Protein AF-A0ABD2LLA1-F1 (afdb_monomer_lite)

pLDDT: mean 75.64, std 18.79, range [30.11, 96.19]

Foldseek 3Di:
DLVVLVCVLCVLVVVLVDDPLLVVLLVLLLVLCDDDPPDDPVRNVVSVVSNVVSLVVNLVVLCVVPNNPVSVVSSVSSVVSSVVVNVSVVVVPVVDPDPPPPPDDD

Structure (mmCIF, N/CA/C/O backbone):
data_AF-A0ABD2LLA1-F1
#
_entry.id   AF-A0ABD2LLA1-F1
#
loop_
_atom_site.group_PDB
_atom_site.id
_atom_site.type_symbol
_atom_site.label_atom_id
_atom_site.label_alt_id
_atom_site.label_comp_id
_atom_site.label_asym_id
_atom_site.label_entity_id
_atom_site.label_seq_id
_atom_site.pdbx_PDB_ins_code
_atom_site.Cartn_x
_atom_site.Cartn_y
_atom_site.Cartn_z
_atom_site.occupancy
_atom_site.B_iso_or_equiv
_atom_site.auth_seq_id
_atom_site.auth_comp_id
_atom_site.auth_asym_id
_atom_site.auth_atom_id
_atom_site.pdbx_PDB_model_num
ATOM 1 N N . MET A 1 1 ? -25.338 -4.912 -12.331 1.00 45.41 1 MET A N 1
ATOM 2 C CA . MET A 1 1 ? -24.922 -3.482 -12.388 1.00 45.41 1 MET A CA 1
ATOM 3 C C . MET A 1 1 ? -23.690 -3.181 -11.518 1.00 45.41 1 MET A C 1
ATOM 5 O O . MET A 1 1 ? -22.983 -2.236 -11.845 1.00 45.41 1 MET A O 1
ATOM 9 N N . GLY A 1 2 ? -23.388 -3.982 -10.481 1.00 48.94 2 GLY A N 1
ATOM 10 C CA . GLY A 1 2 ? -22.156 -3.871 -9.675 1.00 48.94 2 GLY A CA 1
ATOM 11 C C . GLY A 1 2 ? -20.855 -4.155 -10.440 1.00 48.94 2 GLY A C 1
ATOM 12 O O . GLY A 1 2 ? -19.885 -3.422 -10.262 1.00 48.94 2 GLY A O 1
ATOM 13 N N . ASP A 1 3 ? -20.866 -5.100 -11.389 1.00 55.16 3 ASP A N 1
ATOM 14 C CA . ASP A 1 3 ? -19.669 -5.455 -12.174 1.00 55.16 3 ASP A CA 1
ATOM 15 C C . ASP A 1 3 ? -19.058 -4.275 -12.936 1.00 55.16 3 ASP A C 1
ATOM 17 O O . ASP A 1 3 ? -17.843 -4.130 -12.993 1.00 55.16 3 ASP A O 1
ATOM 21 N N . ARG A 1 4 ? -19.880 -3.361 -13.472 1.00 55.56 4 ARG A N 1
ATOM 22 C CA . ARG A 1 4 ? -19.371 -2.208 -14.238 1.00 55.56 4 ARG A CA 1
ATOM 23 C C . ARG A 1 4 ? -18.660 -1.173 -13.362 1.00 55.56 4 ARG A C 1
ATOM 25 O O . ARG A 1 4 ? -17.794 -0.464 -13.869 1.00 55.56 4 ARG A O 1
ATOM 32 N N . LEU A 1 5 ? -19.028 -1.061 -12.085 1.00 56.81 5 LEU A N 1
ATOM 33 C CA . LEU A 1 5 ? -18.389 -0.139 -11.138 1.00 56.81 5 LEU A CA 1
ATOM 34 C C . LEU A 1 5 ? -17.064 -0.715 -10.632 1.00 56.81 5 LEU A C 1
ATOM 36 O O . LEU A 1 5 ? -16.062 -0.005 -10.628 1.00 56.81 5 LEU A O 1
ATOM 40 N N . LEU A 1 6 ? -17.039 -2.016 -10.322 1.00 57.47 6 LEU A N 1
ATOM 41 C CA . LEU A 1 6 ? -15.809 -2.740 -9.993 1.00 57.47 6 LEU A CA 1
ATOM 42 C C . LEU A 1 6 ? -14.820 -2.713 -11.161 1.00 57.47 6 LEU A C 1
ATOM 44 O O . LEU A 1 6 ? -13.660 -2.360 -10.967 1.00 57.47 6 LEU A O 1
ATOM 48 N N . CYS A 1 7 ? -15.279 -2.964 -12.393 1.00 60.31 7 CYS A N 1
ATOM 49 C CA . CYS A 1 7 ? -14.428 -2.852 -13.576 1.00 60.31 7 CYS A CA 1
ATOM 50 C C . CYS A 1 7 ? -13.801 -1.459 -13.709 1.00 60.31 7 CYS A C 1
ATOM 52 O O . CYS A 1 7 ? -12.620 -1.372 -14.020 1.00 60.31 7 CYS A O 1
ATOM 54 N N . LYS A 1 8 ? -14.544 -0.375 -13.444 1.00 63.88 8 LYS A N 1
ATOM 55 C CA . LYS A 1 8 ? -14.005 0.995 -13.521 1.00 63.88 8 LYS A CA 1
ATOM 56 C C . LYS A 1 8 ? -12.990 1.308 -12.422 1.00 63.88 8 LYS A C 1
ATOM 58 O O . LYS A 1 8 ? -12.014 1.991 -12.705 1.00 63.88 8 LYS A O 1
ATOM 63 N N . ALA A 1 9 ? -13.203 0.816 -11.204 1.00 64.56 9 ALA A N 1
ATOM 64 C CA . ALA A 1 9 ? -12.292 1.050 -10.085 1.00 64.56 9 ALA A CA 1
ATOM 65 C C . ALA A 1 9 ? -11.010 0.208 -10.166 1.00 64.56 9 ALA A C 1
ATOM 67 O O . ALA A 1 9 ? -9.956 0.650 -9.723 1.00 64.56 9 ALA A O 1
ATOM 68 N N . VAL A 1 10 ? -11.084 -0.984 -10.767 1.00 66.62 10 VAL A N 1
ATOM 69 C CA . VAL A 1 10 ? -9.937 -1.895 -10.914 1.00 66.62 10 VAL A CA 1
ATOM 70 C C . VAL A 1 10 ? -9.148 -1.631 -12.206 1.00 66.62 10 VAL A C 1
ATOM 72 O O . VAL A 1 10 ? -7.955 -1.916 -12.277 1.00 66.62 10 VAL A O 1
ATOM 75 N N . GLN A 1 11 ? -9.770 -1.031 -13.230 1.00 70.75 11 GLN A N 1
ATOM 76 C CA . GLN A 1 11 ? -9.120 -0.734 -14.515 1.00 70.75 11 GLN A CA 1
ATOM 77 C C . GLN A 1 11 ? -7.795 0.047 -14.397 1.00 70.75 11 GLN A C 1
ATOM 79 O O . GLN A 1 11 ? -6.876 -0.285 -15.148 1.00 70.75 11 GLN A O 1
ATOM 84 N N . PRO A 1 12 ? -7.640 1.043 -13.504 1.00 72.81 12 PRO A N 1
ATOM 85 C CA . PRO A 1 12 ? -6.366 1.734 -13.328 1.00 72.81 12 PRO A CA 1
ATOM 86 C C . PRO A 1 12 ? -5.244 0.811 -12.832 1.00 72.81 12 PRO A C 1
ATOM 88 O O . PRO A 1 12 ? -4.140 0.867 -13.365 1.00 72.81 12 PRO A O 1
ATOM 91 N N . PHE A 1 13 ? -5.535 -0.121 -11.919 1.00 71.25 13 PHE A N 1
ATOM 92 C CA . PHE A 1 13 ? -4.551 -1.103 -11.444 1.00 71.25 13 PHE A CA 1
ATOM 93 C C . PHE A 1 13 ? -4.069 -2.028 -12.571 1.00 71.25 13 PHE A C 1
ATOM 95 O O . PHE A 1 13 ? -2.880 -2.326 -12.661 1.00 71.25 13 PHE A O 1
ATOM 102 N N . ASN A 1 14 ? -4.958 -2.404 -13.498 1.00 72.06 14 ASN A N 1
ATOM 103 C CA . ASN A 1 14 ? -4.586 -3.199 -14.676 1.00 72.06 14 ASN A CA 1
ATOM 104 C C . ASN A 1 14 ? -3.661 -2.441 -15.645 1.00 72.06 14 ASN A C 1
ATOM 106 O O . ASN A 1 14 ? -2.893 -3.065 -16.377 1.00 72.06 14 ASN A O 1
ATOM 110 N N . ARG A 1 15 ? -3.727 -1.103 -15.675 1.00 77.44 15 ARG A N 1
ATOM 111 C CA . ARG A 1 15 ? -2.850 -0.274 -16.520 1.00 77.44 15 ARG A CA 1
ATOM 112 C C . ARG A 1 15 ? -1.440 -0.170 -15.952 1.00 77.44 15 ARG A C 1
ATOM 114 O O . ARG A 1 15 ? -0.495 -0.118 -16.731 1.00 77.44 15 ARG A O 1
ATOM 121 N N . LEU A 1 16 ? -1.314 -0.197 -14.626 1.00 76.56 16 LEU A N 1
ATOM 122 C CA . LEU A 1 16 ? -0.038 -0.074 -13.921 1.00 76.56 16 LEU A CA 1
ATOM 123 C C . LEU A 1 16 ? 0.835 -1.333 -13.985 1.00 76.56 16 LEU A C 1
ATOM 125 O O . LEU A 1 16 ? 2.000 -1.257 -13.620 1.00 76.56 16 LEU A O 1
ATOM 129 N N . ARG A 1 17 ? 0.303 -2.460 -14.489 1.00 81.50 17 ARG A N 1
ATOM 130 C CA . ARG A 1 17 ? 1.039 -3.729 -14.680 1.00 81.50 17 ARG A CA 1
ATOM 131 C C . ARG A 1 17 ? 1.880 -4.118 -13.459 1.00 81.50 17 ARG A C 1
ATOM 133 O O . ARG A 1 17 ? 3.043 -4.484 -13.594 1.00 81.50 17 ARG A O 1
ATOM 140 N N . LEU A 1 18 ? 1.263 -4.023 -12.286 1.00 84.81 18 LEU A N 1
ATOM 141 C CA . LEU A 1 18 ? 1.923 -4.311 -11.020 1.00 84.81 18 LEU A CA 1
ATOM 142 C C . LEU A 1 18 ? 2.439 -5.747 -10.982 1.00 84.81 18 LEU A C 1
ATOM 144 O O . LEU A 1 18 ? 1.762 -6.672 -11.445 1.00 84.81 18 LEU A O 1
ATOM 148 N N . SER A 1 19 ? 3.609 -5.928 -10.376 1.00 89.00 19 SER A N 1
ATOM 149 C CA . SER A 1 19 ? 4.068 -7.251 -9.967 1.00 89.00 19 SER A CA 1
ATOM 150 C C . SER A 1 19 ? 3.134 -7.839 -8.906 1.00 89.00 19 SER A C 1
ATOM 152 O O . SER A 1 19 ? 2.336 -7.139 -8.271 1.00 89.00 19 SER A O 1
ATOM 154 N N . THR A 1 20 ? 3.229 -9.150 -8.693 1.00 89.38 20 THR A N 1
ATOM 155 C CA . THR A 1 20 ? 2.452 -9.828 -7.649 1.00 89.38 20 THR A CA 1
ATOM 156 C C . THR A 1 20 ? 2.744 -9.221 -6.276 1.00 89.38 20 THR A C 1
ATOM 158 O O . THR A 1 20 ? 1.829 -8.991 -5.487 1.00 89.38 20 THR A O 1
ATOM 161 N N . GLU A 1 21 ? 4.010 -8.916 -6.002 1.00 92.69 21 GLU A N 1
ATOM 162 C CA . GLU A 1 21 ? 4.476 -8.322 -4.756 1.00 92.69 21 GLU A CA 1
ATOM 163 C C . GLU A 1 21 ? 3.904 -6.915 -4.555 1.00 92.69 21 GLU A C 1
ATOM 165 O O . GLU A 1 21 ? 3.380 -6.605 -3.484 1.00 92.69 21 GLU A O 1
ATOM 170 N N . GLU A 1 22 ? 3.954 -6.076 -5.593 1.00 90.12 22 GLU A N 1
ATOM 171 C CA . GLU A 1 22 ? 3.386 -4.724 -5.576 1.00 90.12 22 GLU A CA 1
ATOM 172 C C . GLU A 1 22 ? 1.874 -4.769 -5.335 1.00 90.12 22 GLU A C 1
ATOM 174 O O . GLU A 1 22 ? 1.350 -4.044 -4.487 1.00 90.12 22 GLU A O 1
ATOM 179 N N . PHE A 1 23 ? 1.168 -5.672 -6.017 1.00 88.75 23 PHE A N 1
ATOM 180 C CA . PHE A 1 23 ? -0.272 -5.841 -5.861 1.00 88.75 23 PHE A CA 1
ATOM 181 C C . PHE A 1 23 ? -0.669 -6.281 -4.444 1.00 88.75 23 PHE A C 1
ATOM 183 O O . PHE A 1 23 ? -1.628 -5.754 -3.871 1.00 88.75 23 PHE A O 1
ATOM 190 N N . VAL A 1 24 ? 0.064 -7.228 -3.852 1.00 91.50 24 VAL A N 1
ATOM 191 C CA . VAL A 1 24 ? -0.189 -7.691 -2.479 1.00 91.50 24 VAL A CA 1
ATOM 192 C C . VAL A 1 24 ? 0.035 -6.563 -1.471 1.00 91.50 24 VAL A C 1
ATOM 194 O O . VAL A 1 24 ? -0.794 -6.378 -0.579 1.00 91.50 24 VAL A O 1
ATOM 197 N N . LEU A 1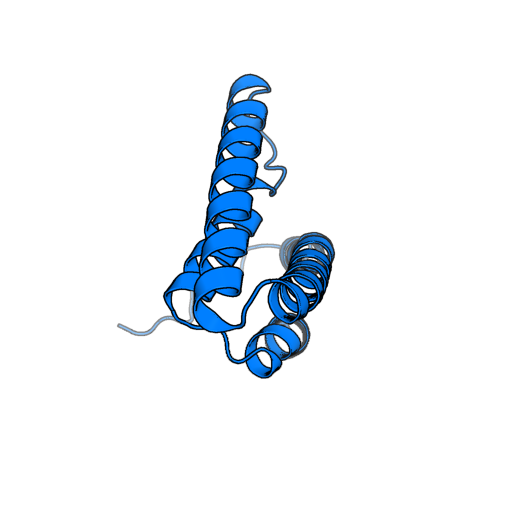 25 ? 1.098 -5.771 -1.636 1.00 93.56 25 LEU A N 1
ATOM 198 C CA . LEU A 1 25 ? 1.380 -4.628 -0.766 1.00 93.56 25 LEU A CA 1
ATOM 199 C C . LEU A 1 25 ? 0.293 -3.552 -0.867 1.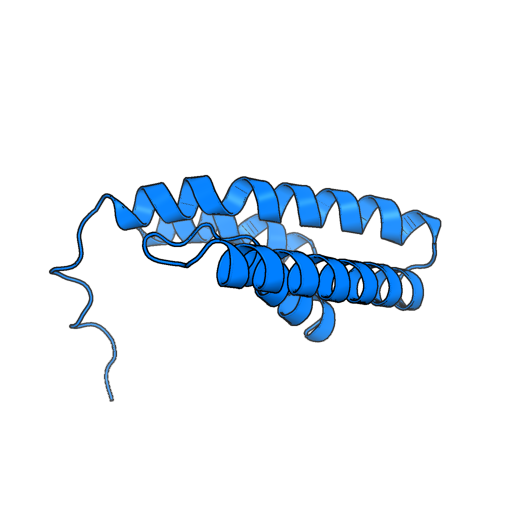00 93.56 25 LEU A C 1
ATOM 201 O O . LEU A 1 25 ? -0.187 -3.074 0.157 1.00 93.56 25 LEU A O 1
ATOM 205 N N . VAL A 1 26 ? -0.168 -3.232 -2.078 1.00 90.69 26 VAL A N 1
ATOM 206 C CA . VAL A 1 26 ? -1.285 -2.299 -2.295 1.00 90.69 26 VAL A CA 1
ATOM 207 C C . VAL A 1 26 ? -2.561 -2.784 -1.602 1.00 90.69 26 VAL A C 1
ATOM 209 O O . VAL A 1 26 ? -3.223 -2.004 -0.918 1.00 90.69 26 VAL A O 1
ATOM 212 N N . ARG A 1 27 ? -2.900 -4.077 -1.708 1.00 87.69 27 ARG A N 1
ATOM 213 C CA . ARG A 1 27 ? -4.055 -4.647 -0.990 1.00 87.69 27 ARG A CA 1
ATOM 214 C C . ARG A 1 27 ? -3.910 -4.526 0.522 1.00 87.69 27 ARG A C 1
ATOM 216 O O . ARG A 1 27 ? -4.884 -4.186 1.189 1.00 87.69 27 ARG A O 1
ATOM 223 N N . ALA A 1 28 ? -2.720 -4.790 1.054 1.00 91.06 28 ALA A N 1
ATOM 224 C CA . ALA A 1 28 ? -2.454 -4.673 2.481 1.00 91.06 28 ALA A CA 1
ATOM 225 C C . ALA A 1 28 ? -2.652 -3.227 2.972 1.00 91.06 28 ALA A C 1
ATOM 227 O O . ALA A 1 28 ? -3.316 -3.016 3.982 1.00 91.06 28 ALA A O 1
ATOM 228 N N . ILE A 1 29 ? -2.184 -2.231 2.209 1.00 91.56 29 ILE A N 1
ATOM 229 C CA . ILE A 1 29 ? -2.407 -0.806 2.507 1.00 91.56 29 ILE A CA 1
ATOM 230 C C . ILE A 1 29 ? -3.906 -0.476 2.506 1.00 91.56 29 ILE A C 1
ATOM 232 O O . ILE A 1 29 ? -4.391 0.132 3.458 1.00 91.56 29 ILE A O 1
ATOM 236 N N . ILE A 1 30 ? -4.658 -0.917 1.488 1.00 86.69 30 ILE A N 1
ATOM 237 C CA . ILE A 1 30 ? -6.111 -0.678 1.404 1.00 86.69 30 ILE A CA 1
ATOM 238 C C . ILE A 1 30 ? -6.821 -1.221 2.647 1.00 86.69 30 ILE A C 1
ATOM 240 O O . ILE A 1 30 ? -7.577 -0.489 3.283 1.00 86.69 30 ILE A O 1
ATOM 244 N N . TYR A 1 31 ? -6.577 -2.483 3.014 1.00 86.62 31 TYR A N 1
ATOM 245 C CA . TYR A 1 31 ? -7.249 -3.100 4.161 1.00 86.62 31 TYR A CA 1
ATOM 246 C C . TYR A 1 31 ? -6.870 -2.443 5.488 1.00 86.62 31 TYR A C 1
ATOM 248 O O . TYR A 1 31 ? -7.733 -2.278 6.347 1.00 86.62 31 TYR A O 1
ATOM 256 N N . SER A 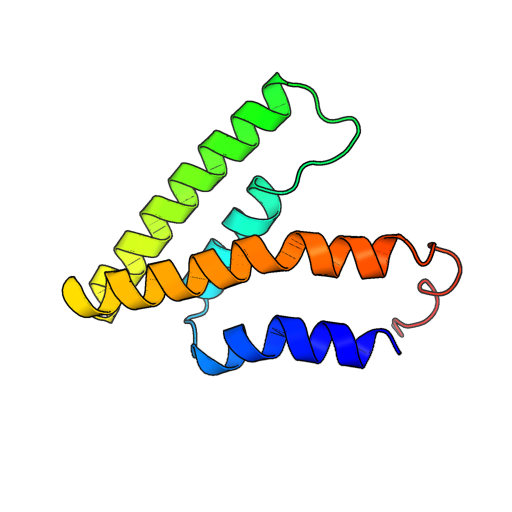1 32 ? -5.618 -2.017 5.635 1.00 89.00 32 SER A N 1
ATOM 257 C CA . SER A 1 32 ? -5.146 -1.329 6.833 1.00 89.00 32 SER A CA 1
ATOM 258 C C . SER A 1 32 ? -5.635 0.125 6.944 1.00 89.00 32 SER A C 1
ATOM 260 O O . SER A 1 32 ? -5.727 0.660 8.046 1.00 89.00 32 SER A O 1
ATOM 262 N N . HIS A 1 33 ? -5.994 0.778 5.834 1.00 82.44 33 HIS A N 1
ATOM 263 C CA . HIS A 1 33 ? -6.592 2.122 5.835 1.00 82.44 33 HIS A CA 1
ATOM 264 C C . HIS A 1 33 ? -8.121 2.120 5.964 1.00 82.44 33 HIS A C 1
ATOM 266 O O . HIS A 1 33 ? -8.715 3.180 6.176 1.00 82.44 33 HIS A O 1
ATOM 272 N N . MET A 1 34 ? -8.790 0.968 5.843 1.00 76.25 34 MET A N 1
ATOM 273 C CA . MET A 1 34 ? -10.248 0.928 5.951 1.00 76.25 34 MET A CA 1
ATOM 274 C C . MET A 1 34 ? -10.710 1.221 7.380 1.00 76.25 34 MET A C 1
ATOM 276 O O . MET A 1 34 ? -10.479 0.446 8.309 1.00 76.25 34 MET A O 1
ATOM 280 N N . VAL A 1 35 ? -11.448 2.321 7.536 1.00 72.06 35 VAL A N 1
ATOM 281 C CA . VAL A 1 35 ? -12.173 2.625 8.771 1.00 72.06 35 VAL A CA 1
ATOM 282 C C . VAL A 1 35 ? -13.341 1.652 8.884 1.00 72.06 35 VAL A C 1
ATOM 284 O O . VAL A 1 35 ? -14.314 1.736 8.133 1.00 72.06 35 VAL A O 1
ATOM 287 N N . THR A 1 36 ? -13.227 0.706 9.814 1.00 76.06 36 THR A N 1
ATOM 288 C CA . THR A 1 36 ? -14.239 -0.332 10.027 1.00 76.06 36 THR A CA 1
ATOM 289 C C . THR A 1 36 ? -15.051 -0.005 11.280 1.00 76.06 36 THR A C 1
ATOM 291 O O . THR A 1 36 ? -14.470 0.096 12.364 1.00 76.06 36 THR A O 1
ATOM 294 N N . PRO A 1 37 ? -16.385 0.157 11.178 1.00 78.88 37 PRO A N 1
ATOM 295 C CA . PRO A 1 37 ? -17.233 0.374 12.346 1.00 78.88 37 PRO A CA 1
ATOM 296 C C . PRO A 1 37 ? -17.058 -0.745 13.378 1.00 78.88 37 PRO A C 1
ATOM 298 O O . PRO A 1 37 ? -17.021 -1.921 13.023 1.00 78.88 37 PRO A O 1
ATOM 301 N N . GLY A 1 38 ? -16.972 -0.382 14.658 1.00 83.31 38 GLY A N 1
ATOM 302 C CA . GLY A 1 38 ? -16.808 -1.342 15.755 1.00 83.31 38 GLY A CA 1
ATOM 303 C C . GLY A 1 38 ? -15.359 -1.725 16.073 1.00 83.31 38 GLY A C 1
ATOM 304 O O . GLY A 1 38 ? -15.136 -2.485 17.013 1.00 83.31 38 GLY A O 1
ATOM 305 N N . LEU A 1 39 ? -14.371 -1.186 15.349 1.00 86.88 39 LEU A N 1
ATOM 306 C CA . LEU A 1 39 ? -12.964 -1.311 15.725 1.00 86.88 39 LEU A CA 1
ATOM 307 C C . LEU A 1 39 ? -12.628 -0.357 16.885 1.00 86.88 39 LEU A C 1
ATOM 309 O O . LEU A 1 39 ? -13.092 0.781 16.916 1.00 86.88 39 LEU A O 1
ATOM 313 N N . SER A 1 40 ? -11.812 -0.811 17.840 1.00 92.38 40 SER A N 1
ATOM 314 C CA . SER A 1 40 ? -11.323 0.051 18.923 1.00 92.38 40 SER A CA 1
ATOM 315 C C . SER A 1 40 ? -10.287 1.055 18.414 1.00 92.38 40 SER A C 1
ATOM 317 O O . SER A 1 40 ? -9.572 0.778 17.450 1.00 92.38 40 SER A O 1
ATOM 319 N N . ASP A 1 41 ? -10.112 2.177 19.118 1.00 89.88 41 ASP A N 1
ATOM 320 C CA . ASP A 1 41 ? -9.073 3.168 18.793 1.00 89.88 41 ASP A CA 1
ATOM 321 C C . ASP A 1 41 ? -7.670 2.549 18.741 1.00 89.88 41 ASP A C 1
ATOM 323 O O . ASP A 1 41 ? -6.833 2.933 17.924 1.00 89.88 41 ASP A O 1
ATOM 327 N N . HIS A 1 42 ? -7.401 1.570 19.612 1.00 92.56 42 HIS A N 1
ATOM 328 C CA . HIS A 1 42 ? -6.141 0.832 19.600 1.00 92.56 42 HIS A CA 1
ATOM 329 C C . HIS A 1 42 ? -5.995 -0.019 18.333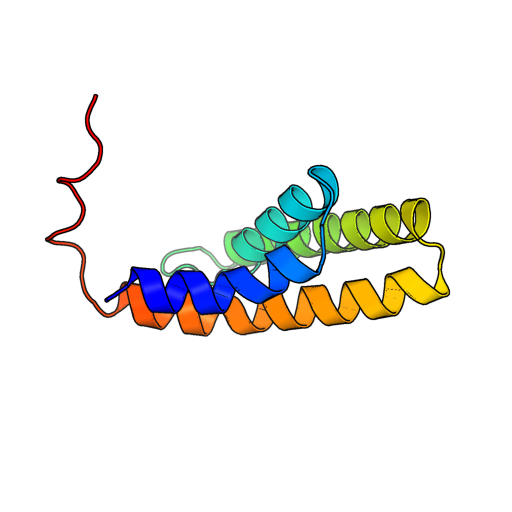 1.00 92.56 42 HIS A C 1
ATOM 331 O O . HIS A 1 42 ? -4.944 0.019 17.697 1.00 92.56 42 HIS A O 1
ATOM 337 N N . GLY A 1 43 ? -7.050 -0.738 17.936 1.00 90.25 43 GLY A N 1
ATOM 338 C CA . GLY A 1 43 ? -7.062 -1.511 16.695 1.00 90.25 43 GLY A CA 1
ATOM 339 C C . GLY A 1 43 ? -6.882 -0.623 15.465 1.00 90.25 43 GLY A C 1
ATOM 340 O O . GLY A 1 43 ? -6.087 -0.947 14.588 1.00 90.25 43 GLY A O 1
ATOM 341 N N . GLN A 1 44 ? -7.542 0.537 15.435 1.00 88.56 44 GLN A N 1
ATOM 342 C CA . GLN A 1 44 ? -7.406 1.503 14.346 1.00 88.56 44 GLN A CA 1
ATOM 343 C C . GLN A 1 44 ? -5.974 2.044 14.241 1.00 88.56 44 GLN A C 1
ATOM 345 O O . GLN A 1 44 ? -5.432 2.132 13.140 1.00 88.56 44 GLN A O 1
ATOM 350 N N . LYS A 1 45 ? -5.338 2.363 15.377 1.00 91.25 45 LYS A N 1
ATOM 351 C CA . LYS A 1 45 ? -3.927 2.778 15.415 1.00 91.25 45 LYS A CA 1
ATOM 352 C C . LYS A 1 45 ? -2.994 1.676 14.923 1.00 91.25 45 LYS A C 1
ATOM 354 O O . LYS A 1 45 ? -2.091 1.965 14.148 1.00 91.25 45 LYS A O 1
ATOM 359 N N . LEU A 1 46 ? -3.226 0.429 15.337 1.00 93.50 46 LEU A N 1
ATOM 360 C CA . LEU A 1 46 ? -2.419 -0.712 14.906 1.00 93.50 46 LEU A CA 1
ATOM 361 C C . LEU A 1 46 ? -2.491 -0.899 13.388 1.00 93.50 46 LEU A C 1
ATOM 363 O O . LEU A 1 46 ? -1.453 -1.029 12.746 1.00 93.50 46 LEU A O 1
ATOM 367 N N . LEU A 1 47 ? -3.693 -0.848 12.808 1.00 91.31 47 LEU A N 1
ATOM 368 C CA . LEU A 1 47 ? -3.860 -0.925 11.357 1.00 91.31 47 LEU A CA 1
ATOM 369 C C . LEU A 1 47 ? -3.134 0.221 10.644 1.00 91.31 47 LEU A C 1
ATOM 371 O O . LEU A 1 47 ? -2.424 -0.026 9.673 1.00 91.31 47 LEU A O 1
ATOM 375 N N . PHE A 1 48 ? -3.223 1.450 11.159 1.00 90.25 48 PHE A N 1
ATOM 376 C CA . PHE A 1 48 ? -2.508 2.587 10.577 1.00 90.25 48 PHE A CA 1
ATOM 377 C C . PHE A 1 48 ? -0.985 2.371 10.578 1.00 90.25 48 PHE A C 1
ATOM 379 O O . PHE A 1 48 ? -0.326 2.566 9.560 1.00 90.25 48 PHE A O 1
ATOM 386 N N . THR A 1 49 ? -0.429 1.868 11.684 1.00 93.88 49 THR A N 1
ATOM 387 C CA . THR A 1 49 ? 0.995 1.511 11.772 1.00 93.88 49 THR A CA 1
ATOM 388 C C . THR A 1 49 ? 1.387 0.410 10.780 1.00 93.88 49 THR A C 1
ATOM 390 O O . THR A 1 49 ? 2.460 0.475 10.182 1.00 93.88 49 THR A O 1
ATOM 393 N N . GLU A 1 50 ? 0.546 -0.604 10.569 1.00 94.44 50 GLU A N 1
ATOM 394 C CA . GLU A 1 50 ? 0.816 -1.631 9.555 1.00 94.44 50 GLU A CA 1
ATOM 395 C C . GLU A 1 50 ? 0.771 -1.057 8.133 1.00 94.44 50 GLU A C 1
ATOM 397 O O . GLU A 1 50 ? 1.613 -1.396 7.300 1.00 94.44 50 GLU A O 1
ATOM 402 N N . ALA A 1 51 ? -0.143 -0.127 7.854 1.00 91.94 51 ALA A N 1
ATOM 403 C CA . ALA A 1 51 ? -0.204 0.531 6.556 1.00 91.94 51 ALA A CA 1
ATOM 404 C C . ALA A 1 51 ? 1.064 1.331 6.226 1.00 91.94 51 ALA A C 1
ATOM 406 O O . ALA A 1 51 ? 1.542 1.275 5.090 1.00 91.94 51 ALA A O 1
ATOM 407 N N . GLU A 1 52 ? 1.656 2.020 7.206 1.00 94.00 52 GLU A N 1
ATOM 408 C CA . GLU A 1 52 ? 2.932 2.730 7.038 1.00 94.00 52 GLU A CA 1
ATOM 409 C C . GLU A 1 52 ? 4.083 1.767 6.701 1.00 94.00 52 GLU A C 1
ATOM 411 O O . GLU A 1 52 ? 4.928 2.059 5.842 1.00 94.00 52 GLU A O 1
ATOM 416 N N . LYS A 1 53 ? 4.099 0.579 7.321 1.00 96.00 53 LYS A N 1
ATOM 417 C CA . LYS A 1 53 ? 5.088 -0.467 7.016 1.00 96.00 53 LYS A CA 1
ATOM 418 C C . LYS A 1 53 ? 4.929 -0.976 5.587 1.00 96.00 53 LYS A C 1
ATOM 420 O O . LYS A 1 53 ? 5.912 -1.026 4.847 1.00 96.00 53 LYS A O 1
ATOM 425 N N . TYR A 1 54 ? 3.709 -1.319 5.174 1.00 95.81 54 TYR A N 1
ATOM 426 C CA . TYR A 1 54 ? 3.445 -1.789 3.811 1.00 95.81 54 TYR A CA 1
ATOM 427 C C . TYR A 1 54 ? 3.734 -0.715 2.759 1.00 95.81 54 TYR A C 1
ATOM 429 O O . TYR A 1 54 ? 4.313 -1.023 1.719 1.00 95.81 54 TYR A O 1
ATOM 437 N N . SER A 1 55 ? 3.430 0.548 3.058 1.00 94.38 55 SER A N 1
ATOM 438 C CA . SER A 1 55 ? 3.765 1.707 2.223 1.00 94.38 55 SER A CA 1
ATOM 439 C C . SER A 1 55 ? 5.273 1.839 2.005 1.00 94.38 55 SER A C 1
ATOM 441 O O . SER A 1 55 ? 5.744 1.977 0.874 1.00 94.38 55 SER A O 1
ATOM 443 N N . SER A 1 56 ? 6.052 1.702 3.079 1.00 95.31 56 SER A N 1
ATOM 444 C CA . SER A 1 56 ? 7.517 1.737 3.019 1.00 95.31 56 SER A CA 1
ATOM 445 C C . SER A 1 56 ? 8.089 0.570 2.204 1.00 95.31 56 SER A C 1
ATOM 447 O O . SER A 1 56 ? 9.007 0.756 1.401 1.00 95.31 56 SER A O 1
ATOM 449 N N . LEU A 1 57 ? 7.529 -0.634 2.371 1.00 96.19 57 LEU A N 1
ATOM 450 C CA . LEU A 1 57 ? 7.912 -1.816 1.593 1.00 96.19 57 LEU A CA 1
ATOM 451 C C . LEU A 1 57 ? 7.583 -1.653 0.107 1.00 96.19 57 LEU A C 1
ATOM 453 O O . LEU A 1 57 ? 8.412 -2.001 -0.733 1.00 96.19 57 LEU A O 1
ATOM 457 N N . LEU A 1 58 ? 6.419 -1.090 -0.218 1.00 94.88 58 LEU A N 1
ATOM 458 C CA . LEU A 1 58 ? 6.011 -0.819 -1.594 1.00 94.88 58 LEU A CA 1
ATOM 459 C C . LEU A 1 58 ? 6.957 0.181 -2.257 1.00 94.88 58 LEU A C 1
ATOM 461 O O . LEU A 1 58 ? 7.470 -0.103 -3.334 1.00 94.88 58 LEU A O 1
ATOM 465 N N . MET A 1 59 ? 7.258 1.303 -1.595 1.00 93.56 59 MET A N 1
ATOM 466 C CA . MET A 1 59 ? 8.207 2.291 -2.115 1.00 93.56 59 MET A CA 1
ATOM 467 C C . MET A 1 59 ? 9.573 1.659 -2.403 1.00 93.56 59 MET A C 1
ATOM 469 O O . MET A 1 59 ? 10.147 1.877 -3.469 1.00 93.56 59 MET A O 1
ATOM 473 N N . ARG A 1 60 ? 10.084 0.832 -1.484 1.00 94.75 60 ARG A N 1
ATOM 474 C CA . ARG A 1 60 ? 11.357 0.132 -1.683 1.00 94.75 60 ARG A CA 1
ATOM 475 C C . ARG A 1 60 ? 11.295 -0.852 -2.853 1.00 94.75 60 ARG A C 1
ATOM 477 O O . ARG A 1 60 ? 12.249 -0.924 -3.620 1.00 94.75 60 ARG A O 1
ATOM 484 N N . ASN A 1 61 ? 10.198 -1.593 -2.998 1.00 94.12 61 ASN A N 1
ATOM 485 C CA . ASN A 1 61 ? 9.999 -2.525 -4.109 1.00 94.12 61 ASN A CA 1
ATOM 486 C C . ASN A 1 61 ? 10.006 -1.784 -5.458 1.00 94.12 61 ASN A C 1
ATOM 488 O O . ASN A 1 61 ? 10.806 -2.105 -6.335 1.00 94.12 61 ASN A O 1
ATOM 492 N N . LEU A 1 62 ? 9.239 -0.695 -5.565 1.00 92.56 62 LEU A N 1
ATOM 493 C CA . LEU A 1 62 ? 9.216 0.156 -6.756 1.00 92.56 62 LEU A CA 1
ATOM 494 C C . LEU A 1 62 ? 10.603 0.741 -7.072 1.00 92.56 62 LEU A C 1
ATOM 496 O O . LEU A 1 62 ? 11.021 0.762 -8.227 1.00 92.56 62 LEU A O 1
ATOM 500 N N . GLN A 1 63 ? 11.351 1.186 -6.059 1.00 93.25 63 GLN A N 1
ATOM 501 C CA . GLN A 1 63 ? 12.715 1.692 -6.247 1.00 93.25 63 GLN A CA 1
ATOM 502 C C . GLN A 1 63 ? 13.672 0.621 -6.778 1.00 93.25 63 GLN A C 1
ATOM 504 O O . GLN A 1 63 ? 14.509 0.931 -7.623 1.00 93.25 63 GLN A O 1
ATOM 509 N N . MET A 1 64 ? 13.554 -0.624 -6.308 1.00 91.38 64 MET A N 1
ATOM 510 C CA . MET A 1 64 ? 14.378 -1.736 -6.793 1.00 91.38 64 MET A CA 1
ATOM 511 C C . MET A 1 64 ? 14.041 -2.116 -8.241 1.00 91.38 64 MET A C 1
ATOM 513 O O . MET A 1 64 ? 14.953 -2.432 -9.001 1.00 91.38 64 MET A O 1
ATOM 517 N N . ASN A 1 65 ? 12.766 -2.043 -8.634 1.00 87.94 65 ASN A N 1
ATOM 518 C CA . ASN A 1 65 ? 12.314 -2.459 -9.965 1.00 87.94 65 ASN A CA 1
ATOM 519 C C . ASN A 1 65 ? 12.473 -1.364 -11.033 1.00 87.94 65 ASN A C 1
ATOM 521 O O . ASN A 1 65 ? 12.763 -1.673 -12.188 1.00 87.94 65 ASN A O 1
ATOM 525 N N . TYR A 1 66 ? 12.290 -0.092 -10.664 1.00 88.06 66 TYR A N 1
ATOM 526 C CA . TYR A 1 66 ? 12.179 1.022 -11.619 1.00 88.06 66 TYR A CA 1
ATOM 527 C C . TYR A 1 66 ? 13.170 2.173 -11.368 1.00 88.06 66 TYR A C 1
ATOM 529 O O . TYR A 1 66 ? 13.259 3.097 -12.178 1.00 88.06 66 TYR A O 1
ATOM 537 N N . GLY A 1 67 ? 13.931 2.139 -10.268 1.00 88.00 67 GLY A N 1
ATOM 538 C CA . GLY A 1 67 ? 14.840 3.214 -9.858 1.00 88.00 67 GLY A CA 1
ATOM 539 C C . GLY A 1 67 ? 14.137 4.395 -9.172 1.00 88.00 67 GLY A C 1
ATOM 540 O O . GLY A 1 67 ? 12.923 4.562 -9.250 1.00 88.00 67 GLY A O 1
ATOM 541 N N . HIS A 1 68 ? 14.915 5.250 -8.496 1.00 80.75 68 HIS A N 1
ATOM 542 C CA . HIS A 1 68 ? 14.398 6.253 -7.548 1.00 80.75 68 HIS A CA 1
ATOM 543 C C . HIS A 1 68 ? 13.436 7.306 -8.128 1.00 80.75 68 HIS A C 1
ATOM 545 O O . HIS A 1 68 ? 12.492 7.710 -7.449 1.00 80.75 68 HIS A O 1
ATOM 551 N N . ALA A 1 69 ? 13.673 7.790 -9.351 1.00 79.06 69 ALA A N 1
ATOM 552 C CA . ALA A 1 69 ? 12.871 8.873 -9.927 1.00 79.06 69 ALA A CA 1
ATOM 553 C C . ALA A 1 69 ? 11.515 8.377 -10.459 1.00 79.06 69 ALA A C 1
ATOM 555 O O . ALA A 1 69 ? 10.482 8.991 -10.196 1.00 79.06 69 ALA A O 1
ATOM 556 N N . ALA A 1 70 ? 11.504 7.243 -11.168 1.00 80.44 70 ALA A N 1
ATOM 557 C CA . ALA A 1 70 ? 10.282 6.657 -11.716 1.00 80.44 70 ALA A CA 1
ATOM 558 C C . ALA A 1 70 ? 9.385 6.060 -10.616 1.00 80.44 70 ALA A C 1
ATOM 560 O O . ALA A 1 70 ? 8.161 6.176 -10.690 1.00 80.44 70 ALA A O 1
ATOM 561 N N . SER A 1 71 ? 9.986 5.499 -9.559 1.00 84.06 71 SER A N 1
ATOM 562 C CA . SER A 1 71 ? 9.249 4.893 -8.446 1.00 84.06 71 SER A CA 1
ATOM 563 C C . SER A 1 71 ? 8.385 5.891 -7.677 1.00 84.06 71 SER A C 1
ATOM 565 O O . SER A 1 71 ? 7.302 5.538 -7.226 1.00 84.06 71 SER A O 1
ATOM 567 N N . ALA A 1 72 ? 8.840 7.140 -7.524 1.00 85.44 72 ALA A N 1
ATOM 568 C CA . ALA A 1 72 ? 8.093 8.155 -6.783 1.00 85.44 72 ALA A CA 1
ATOM 569 C C . ALA A 1 72 ? 6.775 8.518 -7.488 1.00 85.44 72 ALA A C 1
ATOM 571 O O . ALA A 1 72 ? 5.736 8.609 -6.839 1.00 85.44 72 ALA A O 1
ATOM 572 N N . LEU A 1 73 ? 6.806 8.665 -8.817 1.00 85.75 73 LEU A N 1
ATOM 573 C CA . LEU A 1 73 ? 5.612 8.948 -9.619 1.00 85.75 73 LEU A CA 1
ATOM 574 C C . LEU A 1 73 ? 4.620 7.781 -9.582 1.00 85.75 73 LEU A C 1
ATOM 576 O O . LEU A 1 73 ? 3.440 7.997 -9.318 1.00 85.75 73 LEU A O 1
ATOM 580 N N . GLN A 1 74 ? 5.105 6.550 -9.769 1.00 84.88 74 GLN A N 1
ATOM 581 C CA . GLN A 1 74 ? 4.267 5.349 -9.679 1.00 84.88 74 GLN A CA 1
ATOM 582 C C . GLN A 1 74 ? 3.647 5.180 -8.292 1.00 84.88 74 GLN A C 1
ATOM 584 O O . GLN A 1 74 ? 2.479 4.820 -8.173 1.00 84.88 74 GLN A O 1
ATOM 589 N N . TYR A 1 75 ? 4.410 5.465 -7.236 1.00 88.38 75 TYR A N 1
ATOM 590 C CA . TYR A 1 75 ? 3.906 5.403 -5.872 1.00 88.38 75 TYR A CA 1
ATOM 591 C C . TYR A 1 75 ? 2.775 6.411 -5.638 1.00 88.38 75 TYR A C 1
ATOM 593 O O . TYR A 1 75 ? 1.741 6.048 -5.083 1.00 88.38 75 TYR A O 1
ATOM 601 N N . VAL A 1 76 ? 2.937 7.658 -6.092 1.00 87.56 76 VAL A N 1
ATOM 602 C CA . VAL A 1 76 ? 1.889 8.688 -5.989 1.00 87.56 76 VAL A CA 1
ATOM 603 C C . VAL A 1 76 ? 0.637 8.276 -6.761 1.00 87.56 76 VAL A C 1
ATOM 605 O O . VAL A 1 76 ? -0.468 8.394 -6.235 1.00 87.56 76 VAL A O 1
ATOM 608 N N . GLU A 1 77 ? 0.796 7.746 -7.975 1.00 87.19 77 GLU A N 1
ATOM 609 C CA . GLU A 1 77 ? -0.331 7.256 -8.773 1.00 87.19 77 GLU A CA 1
ATOM 610 C C . GLU A 1 77 ? -1.065 6.111 -8.056 1.00 87.19 77 GLU A C 1
ATOM 612 O O . GLU A 1 77 ? -2.291 6.134 -7.949 1.00 87.19 77 GLU A O 1
ATOM 617 N N . LEU A 1 78 ? -0.327 5.160 -7.476 1.00 87.38 78 LEU A N 1
ATOM 618 C CA . LEU A 1 78 ? -0.896 4.059 -6.700 1.00 87.38 78 LEU A CA 1
ATOM 619 C C . LEU A 1 78 ? -1.639 4.531 -5.452 1.00 87.38 78 LEU A C 1
ATOM 621 O O . LEU A 1 78 ? -2.750 4.066 -5.205 1.00 87.38 78 LEU A O 1
ATOM 625 N N . MET A 1 79 ? -1.066 5.454 -4.679 1.00 87.56 79 MET A N 1
ATOM 626 C CA . MET A 1 79 ? -1.731 5.982 -3.486 1.00 87.56 79 MET A CA 1
ATOM 627 C C . MET A 1 79 ? -2.997 6.766 -3.846 1.00 87.56 79 MET A C 1
ATOM 629 O O . MET A 1 79 ? -4.017 6.595 -3.182 1.00 87.56 79 MET A O 1
ATOM 633 N N . GLY A 1 80 ? -2.990 7.520 -4.950 1.00 84.38 80 GLY A N 1
ATOM 634 C CA . GLY A 1 80 ? -4.193 8.189 -5.452 1.00 84.38 80 GLY A CA 1
ATOM 635 C C . GLY A 1 80 ? -5.325 7.209 -5.792 1.00 84.38 80 GLY A C 1
ATOM 636 O O . GLY A 1 80 ? -6.497 7.491 -5.538 1.00 84.38 80 GLY A O 1
ATOM 637 N N . LEU A 1 81 ? -4.994 6.018 -6.304 1.00 80.38 81 LEU A N 1
ATOM 638 C CA . LEU A 1 81 ? -5.981 4.957 -6.526 1.00 80.38 81 LEU A CA 1
ATOM 639 C C . LEU A 1 81 ? -6.485 4.334 -5.220 1.00 80.38 81 LEU A C 1
ATOM 641 O O . LEU A 1 81 ? -7.673 4.029 -5.110 1.00 80.38 81 LEU A O 1
ATOM 645 N N . VAL A 1 82 ? -5.599 4.148 -4.239 1.00 81.50 82 VAL A N 1
ATOM 646 C CA . VAL A 1 82 ? -5.947 3.623 -2.910 1.00 81.50 82 VAL A CA 1
ATOM 647 C C . VAL A 1 82 ? -6.908 4.568 -2.185 1.00 81.50 82 VAL A C 1
ATOM 649 O O . VAL A 1 82 ? -7.907 4.107 -1.641 1.00 81.50 82 VAL A O 1
ATOM 652 N N . GLU A 1 83 ? -6.673 5.879 -2.226 1.00 77.31 83 GLU A N 1
ATOM 653 C CA . GLU A 1 83 ? -7.557 6.885 -1.618 1.00 77.31 83 GLU A CA 1
ATOM 654 C C . GLU A 1 83 ? -8.922 6.982 -2.319 1.00 77.31 83 GLU A C 1
ATOM 656 O O . GLU A 1 83 ? -9.947 7.216 -1.676 1.00 77.31 83 GLU A O 1
ATOM 661 N N . GLY A 1 84 ? -8.966 6.744 -3.633 1.00 69.75 84 GLY A N 1
ATOM 662 C CA . GLY A 1 84 ? -10.205 6.730 -4.415 1.00 69.75 84 GLY A CA 1
ATOM 663 C C . GLY A 1 84 ? -11.084 5.487 -4.211 1.00 69.75 84 GLY A C 1
ATOM 664 O O . GLY A 1 84 ? -12.231 5.466 -4.664 1.00 69.75 84 GLY A O 1
ATOM 665 N N . LEU A 1 85 ? -10.582 4.448 -3.535 1.00 69.00 85 LEU A N 1
ATOM 666 C CA . LEU A 1 85 ? -11.222 3.132 -3.422 1.00 69.00 85 LEU A CA 1
ATOM 667 C C . LEU A 1 85 ? -12.314 3.034 -2.334 1.00 69.00 85 LEU A C 1
ATOM 669 O O . LEU A 1 85 ? -13.398 2.524 -2.641 1.00 69.00 85 LEU A O 1
ATOM 673 N N . PRO A 1 86 ? -12.117 3.538 -1.097 1.00 62.28 86 PRO A N 1
ATOM 674 C CA . PRO A 1 86 ? -13.141 3.511 -0.050 1.00 62.28 86 PRO A CA 1
ATOM 675 C C . PRO A 1 86 ? -14.486 4.145 -0.458 1.00 62.28 86 PRO A C 1
ATOM 677 O O . PRO A 1 86 ? -15.523 3.531 -0.194 1.00 62.28 86 PRO A O 1
ATOM 680 N N . PRO A 1 87 ? -14.528 5.290 -1.176 1.00 55.59 87 PRO A N 1
ATOM 681 C CA . PRO A 1 87 ? -15.779 5.853 -1.688 1.00 55.59 87 PRO A CA 1
ATOM 682 C C . PRO A 1 87 ? -16.523 4.930 -2.663 1.00 55.59 87 PRO A C 1
ATOM 684 O O . PRO A 1 87 ? -17.753 4.951 -2.707 1.00 55.59 87 PRO A O 1
ATOM 687 N N . VAL A 1 88 ? -15.809 4.115 -3.449 1.00 56.56 88 VAL A N 1
ATOM 688 C CA . VAL A 1 88 ? -16.418 3.158 -4.387 1.00 56.56 88 VAL A CA 1
ATOM 689 C C . VAL A 1 88 ? -16.944 1.928 -3.648 1.00 56.56 88 VAL A C 1
ATOM 691 O O . VAL A 1 88 ? -18.053 1.475 -3.928 1.00 56.56 88 VAL A O 1
ATOM 694 N N . LEU A 1 89 ? -16.198 1.411 -2.667 1.00 57.09 89 LEU A N 1
ATOM 695 C CA . LEU A 1 89 ? -16.641 0.278 -1.846 1.00 57.09 89 LEU A CA 1
ATOM 696 C C . LEU A 1 89 ? -17.866 0.639 -0.991 1.00 57.09 89 LEU A C 1
ATOM 698 O O . LEU A 1 89 ? -18.804 -0.153 -0.895 1.00 57.09 89 LEU A O 1
ATOM 702 N N . ALA A 1 90 ? -17.925 1.861 -0.455 1.00 52.78 90 ALA A N 1
ATOM 703 C CA . ALA A 1 90 ? -19.092 2.377 0.264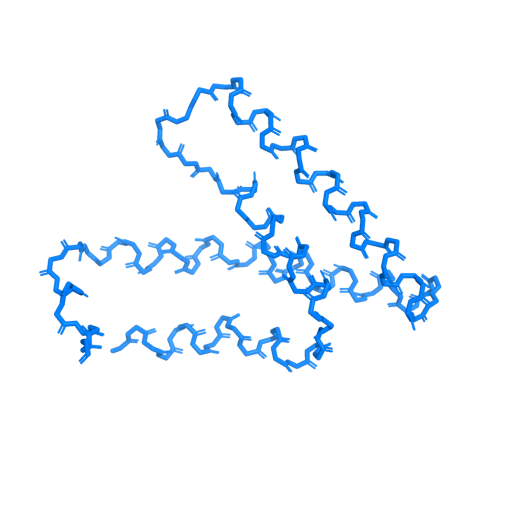 1.00 52.78 90 ALA A CA 1
ATOM 704 C C . ALA A 1 90 ? -20.358 2.458 -0.620 1.00 52.78 90 ALA A C 1
ATOM 706 O O . ALA A 1 90 ? -21.464 2.161 -0.161 1.00 52.78 90 ALA A O 1
ATOM 707 N N . GLN A 1 91 ? -20.217 2.782 -1.910 1.00 51.56 91 GLN A N 1
ATOM 708 C CA . GLN A 1 91 ? -21.336 2.791 -2.869 1.00 51.56 91 GLN A CA 1
ATOM 709 C C . GLN A 1 91 ? -21.853 1.387 -3.219 1.00 51.56 91 GLN A C 1
ATOM 711 O O . GLN A 1 91 ? -23.000 1.237 -3.641 1.00 51.56 91 GLN A O 1
ATOM 716 N N . ILE A 1 92 ? -21.020 0.358 -3.052 1.00 55.00 92 ILE A N 1
ATOM 717 C CA . ILE A 1 92 ? -21.417 -1.045 -3.227 1.00 55.00 92 ILE A CA 1
ATOM 718 C C . ILE A 1 92 ? -22.085 -1.558 -1.943 1.00 55.00 92 ILE A C 1
ATOM 720 O O . ILE A 1 92 ? -23.103 -2.235 -2.026 1.00 55.00 92 ILE A O 1
ATOM 724 N N . SER A 1 93 ? -21.573 -1.171 -0.770 1.00 49.09 93 SER A N 1
ATOM 725 C CA . SER A 1 93 ? -22.082 -1.591 0.547 1.00 49.09 93 SER A CA 1
ATOM 726 C C . SER A 1 93 ? -23.458 -1.001 0.904 1.00 49.09 93 SER A C 1
ATOM 728 O O . SER A 1 93 ? -24.276 -1.654 1.547 1.00 49.09 93 SER A O 1
ATOM 730 N N . THR A 1 94 ? -23.776 0.211 0.432 1.00 45.34 94 THR A N 1
ATOM 731 C CA . THR A 1 94 ? -25.102 0.839 0.639 1.00 45.34 94 THR A CA 1
ATOM 732 C C . THR A 1 94 ? -26.235 0.184 -0.165 1.00 45.34 94 THR A C 1
ATOM 734 O O . THR A 1 94 ? -27.406 0.492 0.059 1.00 45.34 94 THR A O 1
ATOM 737 N N . LYS A 1 95 ? -25.924 -0.765 -1.058 1.00 45.91 95 LYS A N 1
ATOM 738 C CA . LYS A 1 95 ? -26.898 -1.688 -1.654 1.00 45.91 95 LYS A CA 1
ATOM 739 C C . LYS A 1 95 ? -26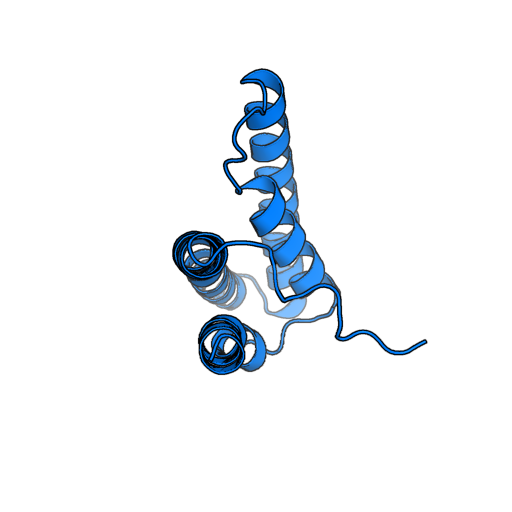.822 -3.000 -0.872 1.00 45.91 95 LYS A C 1
ATOM 741 O O . LYS A 1 95 ? -25.916 -3.792 -1.088 1.00 45.91 95 LYS A O 1
ATOM 746 N N . GLY A 1 96 ? -27.723 -3.156 0.096 1.00 35.44 96 GLY A N 1
ATOM 747 C CA . GLY A 1 96 ? -27.606 -4.125 1.189 1.00 35.44 96 GLY A CA 1
ATOM 748 C C . GLY A 1 96 ? -27.436 -5.619 0.824 1.00 35.44 96 GLY A C 1
ATOM 749 O O . GLY A 1 96 ? -27.650 -6.033 -0.317 1.00 35.44 96 GLY A O 1
ATOM 750 N N . PRO A 1 97 ? -27.078 -6.447 1.827 1.00 40.12 97 PRO A N 1
ATOM 751 C CA . PRO A 1 97 ? -26.634 -7.832 1.669 1.00 40.12 97 PRO A CA 1
ATOM 752 C C . PRO A 1 97 ? -27.780 -8.854 1.771 1.00 40.12 97 PRO A C 1
ATOM 754 O O . PRO A 1 97 ? -27.900 -9.544 2.780 1.00 40.12 97 PRO A O 1
ATOM 757 N N . LEU A 1 98 ? -28.615 -8.994 0.736 1.00 40.44 98 LEU A N 1
ATOM 758 C CA . LEU A 1 98 ? -29.575 -10.115 0.684 1.00 40.44 98 LEU A CA 1
ATOM 759 C C . LEU A 1 98 ? -29.594 -10.934 -0.617 1.00 40.44 98 LEU A C 1
ATOM 761 O O . LEU A 1 98 ? -30.279 -11.947 -0.648 1.00 40.44 98 LEU A O 1
ATOM 765 N N . GLU A 1 99 ? -28.808 -10.604 -1.648 1.00 39.62 99 GLU A N 1
ATOM 766 C CA . GLU A 1 99 ? -28.883 -11.347 -2.928 1.00 39.62 99 GLU A CA 1
ATOM 767 C C . GLU A 1 99 ? -27.570 -11.984 -3.420 1.00 39.62 99 GLU A C 1
ATOM 769 O O . GLU A 1 99 ? -27.579 -12.712 -4.407 1.00 39.62 99 GLU A O 1
ATOM 774 N N . SER A 1 100 ? -26.427 -11.789 -2.753 1.00 39.97 100 SER A N 1
ATOM 775 C CA . SER A 1 100 ? -25.128 -12.248 -3.285 1.00 39.97 100 SER A CA 1
ATOM 776 C C . SER A 1 100 ? -24.661 -13.637 -2.823 1.00 39.97 100 SER A C 1
ATOM 778 O O . SER A 1 100 ? -23.638 -14.113 -3.311 1.00 39.97 100 SER A O 1
ATOM 780 N N . TYR A 1 101 ? -25.400 -14.337 -1.954 1.00 38.66 101 TYR A N 1
ATOM 781 C CA . TYR A 1 101 ? -25.010 -15.676 -1.471 1.00 38.66 101 TYR A CA 1
ATOM 782 C C . TYR A 1 101 ? -25.318 -16.838 -2.437 1.00 38.66 101 TYR A C 1
ATOM 784 O O . TYR A 1 101 ? -25.127 -17.990 -2.062 1.00 38.66 101 TYR A O 1
ATOM 792 N N . GLN A 1 102 ? -25.763 -16.584 -3.673 1.00 37.34 102 GLN A N 1
ATOM 793 C CA . GLN A 1 102 ? -26.137 -17.657 -4.612 1.00 37.34 102 GLN A CA 1
ATOM 794 C C . GLN A 1 102 ? -25.219 -17.858 -5.827 1.00 37.34 102 GLN A C 1
ATOM 796 O O . GLN A 1 102 ? -25.563 -18.651 -6.695 1.00 37.34 102 GLN A O 1
ATOM 801 N N . LEU A 1 103 ? -24.049 -17.217 -5.925 1.00 40.19 103 LEU A N 1
ATOM 802 C CA . LEU A 1 103 ? -23.228 -17.319 -7.148 1.00 40.19 103 LEU A CA 1
ATOM 803 C C . LEU A 1 103 ? -21.770 -17.733 -6.920 1.00 40.19 103 LEU A C 1
ATOM 805 O O . LEU A 1 103 ? -20.857 -17.141 -7.489 1.00 40.19 103 LEU A O 1
ATOM 809 N N . LEU A 1 104 ? -21.553 -18.801 -6.155 1.00 30.11 104 LEU A N 1
ATOM 810 C CA . LEU A 1 104 ? -20.346 -19.619 -6.300 1.00 30.11 104 LEU A CA 1
ATOM 811 C C . LEU A 1 104 ? -20.771 -21.086 -6.465 1.00 30.11 104 LEU A C 1
ATOM 813 O O . LEU A 1 104 ? -21.257 -21.671 -5.496 1.00 30.11 104 LEU A O 1
ATOM 817 N N . PRO A 1 105 ? -20.656 -21.680 -7.668 1.00 37.53 105 PRO A N 1
ATOM 818 C CA . PRO A 1 105 ? -20.832 -23.114 -7.818 1.00 37.53 105 PRO A CA 1
ATOM 819 C C . PRO A 1 105 ? -19.604 -23.832 -7.241 1.00 37.53 105 PRO A C 1
ATOM 821 O O . PRO A 1 105 ? -18.468 -23.426 -7.499 1.00 37.53 105 PRO A O 1
ATOM 824 N N . TYR A 1 106 ? -19.867 -24.867 -6.441 1.00 40.28 106 TYR A N 1
ATOM 825 C CA . TYR A 1 106 ? -18.913 -25.942 -6.164 1.00 40.28 106 TYR A CA 1
ATOM 826 C C . TYR A 1 106 ? -18.610 -26.722 -7.445 1.00 40.28 106 TYR A C 1
ATOM 828 O O . TYR A 1 106 ? -19.549 -26.885 -8.260 1.00 40.28 106 TYR A O 1
#

Radius of gyration: 15.96 Å; chains: 1; bounding box: 44×35×36 Å

Secondary structure (DSSP, 8-state):
-HHHHHHHHHHHHHHTT--HHHHHHHHHHHHHH---TT--HHHHHHHHHHHHHHHHHHHHHHHHHH-HHHHHHHHHHHHHHHHTHHHHHHHHHTS-SSSGGG----

InterPro domains:
  IPR035500 Nuclear hormone receptor-like domain superfamily [G3DSA:1.10.565.10] (1-105)
  IPR035500 Nuclear hormone receptor-like domain superfamily [SSF48508] (4-83)

Sequence (106 aa):
MGDRLLCKAVQPFNRLRLSTEEFVLVRAIIYSHMVTPGLSDHGQKLLFTEAEKYSSLLMRNLQMNYGHAASALQYVELMGLVEGLPPVLAQISTKGPLESYQLLPY

Organism: NCBI:txid157864